Protein AF-A0A2E2UV35-F1 (afdb_monomer_lite)

Secondary structure (DSSP, 8-state):
-HHHHHHHHHHHHHHHH-----SHHHHHHHHHHHTT-STTTTHHHHHHHHHHHHHHHHHHHHHHHHHHHHHHHT-

Sequence (75 aa):
MKKVQIFLGCYFLSIFFSYSQCAMCRVVAESSQDAGGTIANGLNSGILYLMACPYILILSGLIWTYYRDKITIKN

pLDDT: mean 78.55, std 12.76, range [47.44, 96.75]

Foldseek 3Di:
DVVVVVVVVVVVVVVVVPPPPPPPLPVVLVVCVVVVHCSVPCVVVVVVVVVVVVVVVVVVVVVVVVVVVVVVVVD

Structure (mmCIF, N/CA/C/O backbone):
data_AF-A0A2E2UV35-F1
#
_entry.id   AF-A0A2E2UV35-F1
#
loop_
_atom_site.group_PDB
_atom_site.id
_atom_site.type_symbol
_atom_site.label_atom_id
_atom_site.label_alt_id
_atom_site.label_comp_id
_atom_site.label_asym_id
_atom_site.label_entity_id
_atom_site.label_seq_id
_atom_site.pdbx_PDB_ins_code
_atom_site.Cartn_x
_atom_site.Cartn_y
_atom_site.Cartn_z
_atom_site.occupancy
_atom_site.B_iso_or_equiv
_atom_site.auth_seq_id
_atom_site.auth_comp_id
_atom_site.auth_asym_id
_atom_site.auth_atom_id
_atom_site.pdbx_PDB_model_num
ATOM 1 N N . MET A 1 1 ? -1.004 -4.810 29.884 1.00 60.34 1 MET A N 1
ATOM 2 C CA . MET A 1 1 ? -0.144 -3.703 29.400 1.00 60.34 1 MET A CA 1
ATOM 3 C C . MET A 1 1 ? 1.154 -4.189 28.765 1.00 60.34 1 MET A C 1
ATOM 5 O O . MET A 1 1 ? 1.362 -3.885 27.603 1.00 60.34 1 MET A O 1
ATOM 9 N N . LYS A 1 2 ? 1.966 -5.022 29.435 1.00 74.12 2 LYS A N 1
ATOM 10 C CA . LYS A 1 2 ? 3.244 -5.526 28.884 1.00 74.12 2 LYS A CA 1
ATOM 11 C C . LYS A 1 2 ? 3.128 -6.207 27.508 1.00 74.12 2 LYS A C 1
ATOM 13 O O . LYS A 1 2 ? 3.931 -5.931 26.633 1.00 74.12 2 LYS A O 1
ATOM 18 N N . LYS A 1 3 ? 2.087 -7.019 27.275 1.00 74.12 3 LYS A N 1
ATOM 19 C CA . LYS A 1 3 ? 1.837 -7.672 25.969 1.00 74.12 3 LYS A CA 1
ATOM 20 C C . LYS A 1 3 ? 1.536 -6.672 24.843 1.00 74.12 3 LYS A C 1
ATOM 22 O O . LYS A 1 3 ? 1.999 -6.853 23.728 1.00 74.12 3 LYS A O 1
ATOM 27 N N . VAL A 1 4 ? 0.808 -5.599 25.160 1.00 86.25 4 VAL A N 1
ATOM 28 C CA . VAL A 1 4 ? 0.481 -4.517 24.215 1.00 86.25 4 VAL A CA 1
ATOM 29 C C . VAL A 1 4 ? 1.714 -3.657 23.940 1.00 86.25 4 VAL A C 1
ATOM 31 O O . VAL A 1 4 ? 1.946 -3.287 22.801 1.0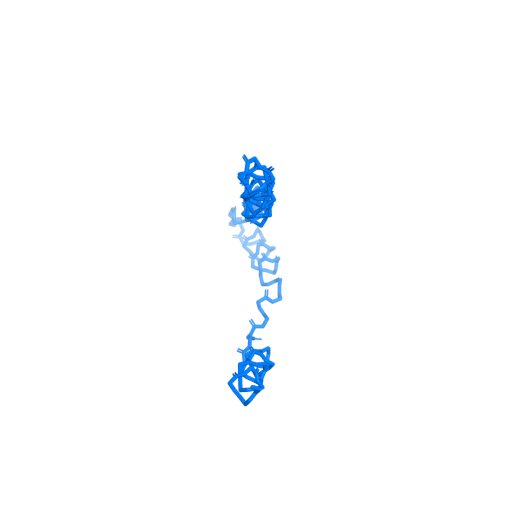0 86.25 4 VAL A O 1
ATOM 34 N N . GLN A 1 5 ? 2.545 -3.402 24.954 1.00 84.06 5 GLN A N 1
ATOM 35 C CA . GLN A 1 5 ? 3.816 -2.689 24.791 1.00 84.06 5 GLN A CA 1
ATOM 36 C C . GLN A 1 5 ? 4.823 -3.488 23.956 1.00 84.06 5 GLN A C 1
ATOM 38 O O . GLN A 1 5 ? 5.492 -2.910 23.108 1.00 84.06 5 GLN A O 1
ATOM 43 N N . ILE A 1 6 ? 4.893 -4.810 24.148 1.00 89.50 6 ILE A N 1
ATOM 44 C CA . ILE A 1 6 ? 5.698 -5.705 23.304 1.00 89.50 6 ILE A CA 1
ATOM 45 C C . ILE A 1 6 ? 5.173 -5.675 21.867 1.00 89.50 6 ILE A C 1
ATOM 47 O O . ILE A 1 6 ? 5.952 -5.498 20.941 1.00 89.50 6 ILE A O 1
ATOM 51 N N . PHE A 1 7 ? 3.855 -5.766 21.678 1.00 87.75 7 PHE A N 1
ATOM 52 C CA . PHE A 1 7 ? 3.242 -5.706 20.353 1.00 87.75 7 PHE A CA 1
ATOM 53 C C . PHE A 1 7 ? 3.501 -4.367 19.641 1.00 87.75 7 PHE A C 1
ATOM 55 O O . PHE A 1 7 ? 3.915 -4.364 18.485 1.00 87.75 7 PHE A O 1
ATOM 62 N N . LEU A 1 8 ? 3.344 -3.234 20.338 1.00 89.31 8 LEU A N 1
ATOM 63 C CA . LEU A 1 8 ? 3.679 -1.906 19.806 1.00 89.31 8 LEU A CA 1
ATOM 64 C C . LEU A 1 8 ? 5.175 -1.772 19.491 1.00 89.31 8 LEU A C 1
ATOM 66 O O . LEU A 1 8 ? 5.531 -1.189 18.471 1.00 89.31 8 LEU A O 1
ATOM 70 N N . GLY A 1 9 ? 6.046 -2.320 20.342 1.00 91.38 9 GLY A N 1
ATOM 71 C CA . GLY A 1 9 ? 7.492 -2.320 20.123 1.00 91.38 9 GLY A CA 1
ATOM 72 C C . GLY A 1 9 ? 7.895 -3.131 18.891 1.00 91.38 9 GLY A C 1
ATOM 73 O O . GLY A 1 9 ? 8.668 -2.650 18.066 1.00 91.38 9 GLY A O 1
ATOM 74 N N . CYS A 1 10 ? 7.327 -4.327 18.715 1.00 86.12 10 CYS A N 1
ATOM 75 C CA . CYS A 1 10 ? 7.536 -5.154 17.525 1.00 86.12 10 CYS A CA 1
ATOM 76 C C . CYS A 1 10 ? 7.005 -4.476 16.255 1.00 86.12 10 CYS A C 1
ATOM 78 O O . CYS A 1 10 ? 7.677 -4.501 15.226 1.00 86.12 10 CYS A O 1
ATOM 80 N N . TYR A 1 11 ? 5.835 -3.832 16.332 1.00 85.94 11 TYR A N 1
ATOM 81 C CA . TYR A 1 11 ? 5.277 -3.060 15.222 1.00 85.94 11 TYR A CA 1
ATOM 82 C C . TYR A 1 11 ? 6.210 -1.912 14.816 1.00 85.94 11 TYR A C 1
ATOM 84 O O . TYR A 1 11 ? 6.537 -1.774 13.642 1.00 85.94 11 TYR A O 1
ATOM 92 N N . PHE A 1 12 ? 6.729 -1.152 15.782 1.00 85.69 12 PHE A N 1
ATOM 93 C CA . PHE A 1 12 ? 7.672 -0.066 15.514 1.00 85.69 12 PHE A CA 1
ATOM 94 C C . PHE A 1 12 ? 8.998 -0.572 14.924 1.00 85.69 12 PHE A C 1
ATOM 96 O O . PHE A 1 12 ? 9.508 0.009 13.970 1.00 85.69 12 PHE A O 1
ATOM 103 N N . LEU A 1 13 ? 9.524 -1.699 15.419 1.00 86.50 13 LEU A N 1
ATOM 104 C CA . LEU A 1 13 ? 10.747 -2.313 14.894 1.00 86.50 13 LEU A CA 1
ATOM 105 C C . LEU A 1 13 ? 10.579 -2.799 13.443 1.00 86.50 13 LEU A C 1
ATOM 107 O O . LEU A 1 13 ? 11.503 -2.675 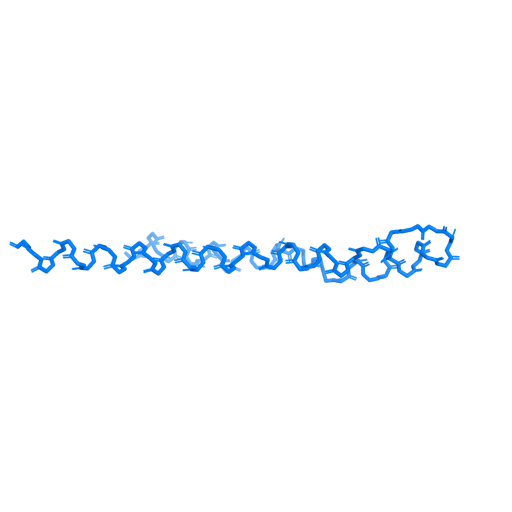12.643 1.00 86.50 13 LEU A O 1
ATOM 111 N N . SER A 1 14 ? 9.391 -3.290 13.075 1.00 82.94 14 SER A N 1
ATOM 112 C CA . SER A 1 14 ? 9.100 -3.752 11.709 1.00 82.94 14 SER A CA 1
ATOM 113 C C . SER A 1 14 ? 9.182 -2.646 10.647 1.00 82.94 14 SER A C 1
ATOM 115 O O . SER A 1 14 ? 9.466 -2.934 9.484 1.00 82.94 14 SER A O 1
ATOM 117 N N . ILE A 1 15 ? 9.009 -1.379 11.040 1.00 77.31 15 ILE A N 1
ATOM 118 C CA . ILE A 1 15 ? 9.134 -0.221 10.143 1.00 77.31 15 ILE A CA 1
ATOM 119 C C . ILE A 1 15 ? 10.594 -0.034 9.706 1.00 77.31 15 ILE A C 1
ATOM 121 O O . ILE A 1 15 ? 10.847 0.277 8.548 1.00 77.31 15 ILE A O 1
ATOM 125 N N . PHE A 1 16 ? 11.562 -0.289 10.593 1.00 75.31 16 PHE A N 1
ATOM 126 C CA . PHE A 1 16 ? 12.994 -0.151 10.284 1.00 75.31 16 PHE A CA 1
ATOM 127 C C . PHE A 1 16 ? 13.538 -1.280 9.405 1.00 75.31 16 PHE A C 1
ATOM 129 O O . PHE A 1 16 ? 14.490 -1.070 8.661 1.00 75.31 16 PHE A O 1
ATOM 136 N N . PHE A 1 17 ? 12.932 -2.467 9.480 1.00 70.06 17 PHE A N 1
ATOM 137 C CA . PHE A 1 17 ? 13.271 -3.611 8.625 1.00 70.06 17 PHE A CA 1
ATOM 138 C C . PHE A 1 17 ? 12.403 -3.704 7.368 1.00 70.06 17 PHE A C 1
ATOM 140 O O . PHE A 1 17 ? 12.626 -4.569 6.519 1.00 70.06 17 PHE A O 1
ATOM 147 N N . SER A 1 18 ? 11.427 -2.809 7.220 1.00 65.00 18 SER A N 1
ATOM 148 C CA . SER A 1 18 ? 10.695 -2.671 5.972 1.00 65.00 18 SER A CA 1
ATOM 149 C C . SER A 1 18 ? 11.603 -1.988 4.959 1.00 65.00 18 SER A C 1
ATOM 151 O O . SER A 1 18 ? 11.766 -0.770 4.969 1.00 65.00 18 SER A O 1
ATOM 153 N N . TYR A 1 19 ? 12.179 -2.777 4.052 1.00 61.69 19 TYR A N 1
ATOM 154 C CA . TYR A 1 19 ? 12.698 -2.244 2.800 1.00 61.69 19 TYR A CA 1
ATOM 155 C C . TYR A 1 19 ? 11.535 -1.568 2.086 1.00 61.69 19 TYR A C 1
ATOM 157 O O . TYR A 1 19 ? 10.651 -2.230 1.539 1.00 61.69 19 TYR A O 1
ATOM 165 N N . SER A 1 20 ? 11.505 -0.238 2.112 1.00 53.38 20 SER A N 1
ATOM 166 C CA . SER A 1 20 ? 10.577 0.494 1.277 1.00 53.38 20 SER A CA 1
ATOM 167 C C . SER A 1 20 ? 10.916 0.144 -0.172 1.00 53.38 20 SER A C 1
ATOM 169 O O . SER A 1 20 ? 11.952 0.568 -0.688 1.00 53.38 20 SER A O 1
ATOM 171 N N . GLN A 1 21 ? 10.053 -0.624 -0.838 1.00 47.44 21 GLN A N 1
ATOM 172 C CA . GLN A 1 21 ? 10.032 -0.749 -2.295 1.00 47.44 21 GLN A CA 1
ATOM 173 C C . GLN A 1 21 ? 9.516 0.585 -2.860 1.00 47.44 21 GLN A C 1
ATOM 175 O O . GLN A 1 21 ? 8.445 0.676 -3.452 1.00 47.44 21 GLN A O 1
ATOM 180 N N . CYS A 1 22 ? 10.238 1.668 -2.569 1.00 61.59 22 CYS A N 1
ATOM 181 C CA . CYS A 1 22 ? 9.949 3.004 -3.048 1.00 61.59 22 CYS A CA 1
ATOM 182 C C . CYS A 1 22 ? 10.133 2.991 -4.562 1.00 61.59 22 CYS A C 1
ATOM 184 O O . CYS A 1 22 ? 11.253 2.938 -5.053 1.00 61.59 22 CYS A O 1
ATOM 186 N N . ALA A 1 23 ? 9.013 2.982 -5.284 1.00 58.06 23 ALA A N 1
ATOM 187 C CA . ALA A 1 23 ? 8.893 3.265 -6.713 1.00 58.06 23 ALA A CA 1
ATOM 188 C C . ALA A 1 23 ? 9.906 2.575 -7.652 1.00 58.06 23 ALA A C 1
ATOM 190 O O . ALA A 1 23 ? 10.195 3.101 -8.727 1.00 58.06 23 ALA A O 1
ATOM 191 N N . MET A 1 24 ? 10.374 1.366 -7.325 1.00 55.25 24 MET A N 1
ATOM 192 C CA . MET A 1 24 ? 11.149 0.563 -8.279 1.00 55.25 24 MET A CA 1
ATOM 193 C C . MET A 1 24 ? 10.331 0.293 -9.553 1.00 55.25 24 MET A C 1
ATOM 195 O O . MET A 1 24 ? 10.882 0.239 -10.646 1.00 55.25 24 MET A O 1
ATOM 199 N N . CYS A 1 25 ? 8.999 0.231 -9.430 1.00 62.09 25 CYS A N 1
ATOM 200 C CA . CYS A 1 25 ? 8.088 0.040 -10.555 1.00 62.09 25 CYS A CA 1
ATOM 201 C C . CYS A 1 25 ? 8.232 1.120 -11.634 1.00 62.09 25 CYS A C 1
ATOM 203 O O . CYS A 1 25 ? 8.062 0.805 -12.803 1.00 62.09 25 CYS A O 1
ATOM 205 N N . ARG A 1 26 ? 8.555 2.372 -11.271 1.00 62.22 26 ARG A N 1
ATOM 206 C CA . ARG A 1 26 ? 8.694 3.456 -12.254 1.00 62.22 26 ARG A CA 1
ATOM 207 C C . ARG A 1 26 ? 9.993 3.329 -13.041 1.00 62.22 26 ARG A C 1
ATOM 209 O O . ARG A 1 26 ? 9.949 3.300 -14.261 1.00 62.22 26 ARG A O 1
ATOM 216 N N . VAL A 1 27 ? 11.122 3.181 -12.349 1.00 65.00 27 VAL A N 1
ATOM 217 C CA . VAL A 1 27 ? 12.444 3.052 -12.987 1.00 65.00 27 VAL A CA 1
ATOM 218 C C . VAL A 1 27 ? 12.532 1.768 -13.816 1.00 65.00 27 VAL A C 1
ATOM 220 O O . VAL A 1 27 ? 13.072 1.781 -14.918 1.00 65.00 27 VAL A O 1
ATOM 223 N N . VAL A 1 28 ? 11.958 0.661 -13.333 1.00 69.44 28 VAL A N 1
ATOM 224 C CA . VAL A 1 28 ? 11.899 -0.607 -14.079 1.00 69.44 28 VAL A CA 1
ATOM 225 C C . VAL A 1 28 ? 10.957 -0.505 -15.279 1.00 69.44 28 VAL A C 1
ATOM 227 O O . VAL A 1 28 ? 11.292 -1.021 -16.338 1.00 69.44 28 VAL A O 1
ATOM 230 N N . ALA A 1 29 ? 9.813 0.176 -15.163 1.00 69.19 29 ALA A N 1
ATOM 231 C CA . ALA A 1 29 ? 8.919 0.389 -16.301 1.00 69.19 29 ALA A CA 1
ATOM 232 C C . ALA A 1 29 ? 9.545 1.294 -17.375 1.00 69.19 29 ALA A C 1
ATOM 234 O O . ALA A 1 29 ? 9.498 0.927 -18.545 1.00 69.19 29 ALA A O 1
ATOM 235 N N . GLU A 1 30 ? 10.165 2.415 -16.987 1.00 70.06 30 GLU A N 1
ATOM 236 C CA . GLU A 1 30 ? 10.848 3.345 -17.903 1.00 70.06 30 GLU A CA 1
ATOM 237 C C . GLU A 1 30 ? 12.028 2.648 -18.609 1.00 70.06 30 GLU A C 1
ATOM 239 O O . GLU A 1 30 ? 12.060 2.595 -19.835 1.00 70.06 30 GLU A O 1
ATOM 244 N N . SER A 1 31 ? 12.916 1.976 -17.865 1.00 71.81 31 SER A N 1
ATOM 245 C CA . SER A 1 31 ? 14.038 1.214 -18.451 1.00 71.81 31 SER A CA 1
ATOM 246 C C . SER A 1 31 ? 13.598 0.034 -19.321 1.00 71.81 31 SER A C 1
ATOM 248 O O . SER A 1 31 ? 14.250 -0.274 -20.318 1.00 71.81 31 SER A O 1
ATOM 250 N N . SER A 1 32 ? 12.482 -0.617 -18.982 1.00 72.00 32 SER A N 1
ATOM 251 C CA . SER A 1 32 ? 11.903 -1.655 -19.835 1.00 72.00 32 SER A CA 1
ATOM 252 C C . SER A 1 32 ? 11.360 -1.054 -21.123 1.00 72.00 32 SER A C 1
ATOM 254 O O . SER A 1 32 ? 11.579 -1.634 -22.176 1.00 72.00 32 SER A O 1
ATOM 256 N N . GLN A 1 33 ? 10.683 0.094 -21.062 1.00 72.88 33 GLN A N 1
ATOM 257 C CA . GLN A 1 33 ? 10.114 0.756 -22.233 1.00 72.88 33 GLN A CA 1
ATOM 258 C C . GLN A 1 33 ? 11.198 1.291 -23.180 1.00 72.88 33 GLN A C 1
ATOM 260 O O . GLN A 1 33 ? 11.092 1.083 -24.388 1.00 72.88 33 GLN A O 1
ATOM 265 N N . ASP A 1 34 ? 12.271 1.875 -22.642 1.00 74.88 34 ASP A N 1
ATOM 266 C CA . ASP A 1 34 ? 13.433 2.335 -23.417 1.00 74.88 34 ASP A CA 1
ATOM 267 C C . ASP A 1 34 ? 14.191 1.170 -24.081 1.00 74.88 34 ASP A C 1
ATOM 269 O O . ASP A 1 34 ? 14.755 1.320 -25.165 1.00 74.88 34 ASP A O 1
ATOM 273 N N . ALA A 1 35 ? 14.153 -0.021 -23.474 1.00 77.75 35 ALA A N 1
ATOM 274 C CA . ALA A 1 35 ? 14.677 -1.262 -24.046 1.00 77.75 35 ALA A CA 1
ATOM 275 C C . ALA A 1 35 ? 13.687 -1.981 -24.996 1.00 77.75 35 ALA A C 1
ATOM 277 O O . ALA A 1 35 ? 13.967 -3.095 -25.441 1.00 77.75 35 ALA A O 1
ATOM 278 N N . GLY A 1 36 ? 12.528 -1.378 -25.305 1.00 73.69 36 GLY A N 1
ATOM 279 C CA . GLY A 1 36 ? 11.494 -1.943 -26.188 1.00 73.69 36 GLY A CA 1
ATOM 280 C C . GLY A 1 36 ? 10.535 -2.946 -25.526 1.00 73.69 36 GLY A C 1
ATOM 281 O O . GLY A 1 36 ? 9.746 -3.602 -26.204 1.00 73.69 36 GLY A O 1
ATOM 282 N N . GLY A 1 37 ? 10.590 -3.086 -24.205 1.00 71.56 37 GLY A N 1
ATOM 283 C CA . GLY A 1 37 ? 9.728 -3.937 -23.389 1.00 71.56 37 GLY A CA 1
ATOM 284 C C . GLY A 1 37 ? 8.367 -3.309 -23.063 1.00 71.56 37 GLY A C 1
ATOM 285 O O . GLY A 1 37 ? 8.203 -2.099 -22.950 1.00 71.56 37 GLY A O 1
ATOM 286 N N . THR A 1 38 ? 7.359 -4.155 -22.854 1.00 74.31 38 THR A N 1
ATOM 287 C CA . THR A 1 38 ? 5.954 -3.744 -22.672 1.00 74.31 38 THR A CA 1
ATOM 288 C C . THR A 1 38 ? 5.529 -3.588 -21.211 1.00 74.31 38 THR A C 1
ATOM 290 O O . THR A 1 38 ? 4.342 -3.445 -20.942 1.00 74.31 38 THR A O 1
ATOM 293 N N . ILE A 1 39 ? 6.459 -3.632 -20.253 1.00 71.12 39 ILE A N 1
ATOM 294 C CA . ILE A 1 39 ? 6.161 -3.628 -18.805 1.00 71.12 39 ILE A CA 1
ATOM 295 C C . ILE A 1 39 ? 5.459 -2.333 -18.358 1.00 71.12 39 ILE A C 1
ATOM 297 O O . ILE A 1 39 ? 4.657 -2.350 -17.426 1.00 71.12 39 ILE A O 1
ATOM 301 N N . ALA A 1 40 ? 5.701 -1.218 -19.050 1.00 68.19 40 ALA A N 1
ATOM 302 C CA . ALA A 1 40 ? 4.985 0.034 -18.817 1.00 68.19 40 ALA A CA 1
ATOM 303 C C . ALA A 1 40 ? 3.511 -0.013 -19.278 1.00 68.19 40 ALA A C 1
ATOM 305 O O . ALA A 1 40 ? 2.662 0.693 -18.724 1.00 68.19 40 ALA A O 1
ATOM 306 N N . ASN A 1 41 ? 3.175 -0.868 -20.252 1.00 74.19 41 ASN A N 1
ATOM 307 C CA 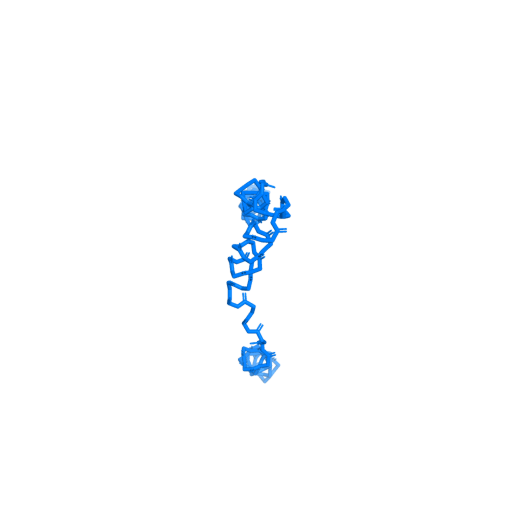. ASN A 1 41 ? 1.807 -1.004 -20.746 1.00 74.19 41 ASN A CA 1
ATOM 308 C C . ASN A 1 41 ? 0.949 -1.723 -19.698 1.00 74.19 41 ASN A C 1
ATOM 310 O O . ASN A 1 41 ? 1.148 -2.897 -19.402 1.00 74.19 41 ASN A O 1
ATOM 314 N N . GLY A 1 42 ? -0.036 -1.014 -19.145 1.00 75.19 42 GLY A N 1
ATOM 315 C CA . GLY A 1 42 ? -0.963 -1.562 -18.149 1.00 75.19 42 GLY A CA 1
ATOM 316 C C . GLY A 1 42 ? -0.558 -1.339 -16.689 1.00 75.19 42 GLY A C 1
ATOM 317 O O . GLY A 1 42 ? -1.296 -1.757 -15.797 1.00 75.19 42 GLY A O 1
ATOM 318 N N . LEU A 1 43 ? 0.539 -0.619 -16.415 1.00 78.19 43 LEU A N 1
ATOM 319 C CA . LEU A 1 43 ? 0.956 -0.285 -15.047 1.00 78.19 43 LEU A CA 1
ATOM 320 C C . LEU A 1 43 ? -0.138 0.476 -14.272 1.00 78.19 43 LEU A C 1
ATOM 322 O O . LEU A 1 43 ? -0.433 0.132 -13.129 1.00 78.19 43 LEU A O 1
ATOM 326 N N . ASN A 1 44 ? -0.801 1.449 -14.910 1.00 80.56 44 ASN A N 1
ATOM 327 C CA . ASN A 1 44 ? -1.926 2.177 -14.304 1.00 80.56 44 ASN A CA 1
ATOM 328 C C . ASN A 1 44 ? -3.096 1.250 -13.940 1.00 80.56 44 ASN A C 1
ATOM 330 O O . ASN A 1 44 ? -3.692 1.407 -12.876 1.00 80.56 44 ASN A O 1
ATOM 334 N N . SER A 1 45 ? -3.391 0.247 -14.770 1.00 84.19 45 SER A N 1
ATOM 335 C CA . SER A 1 45 ? -4.419 -0.755 -14.465 1.00 84.19 45 SER A CA 1
ATOM 336 C C . SER A 1 45 ? -4.019 -1.627 -13.273 1.00 84.19 45 SER A C 1
ATOM 338 O O . SER A 1 45 ? -4.858 -1.936 -12.431 1.00 84.19 45 SER A O 1
ATOM 340 N N . GLY A 1 46 ? -2.732 -1.972 -13.155 1.00 81.69 46 GLY A N 1
ATOM 341 C CA . GLY A 1 46 ? -2.187 -2.686 -11.998 1.00 81.69 46 GLY A CA 1
ATOM 342 C C . GLY A 1 46 ? -2.275 -1.879 -10.699 1.00 81.69 46 GLY A C 1
ATOM 343 O O . GLY A 1 46 ? -2.676 -2.419 -9.670 1.00 81.69 46 GLY A O 1
ATOM 344 N N . ILE A 1 47 ? -1.973 -0.576 -10.743 1.00 83.12 47 ILE A N 1
ATOM 345 C CA . ILE A 1 47 ? -2.120 0.328 -9.589 1.00 83.12 47 ILE A CA 1
ATOM 346 C C . ILE A 1 47 ? -3.583 0.378 -9.143 1.00 83.12 47 ILE A C 1
ATOM 348 O O . ILE A 1 47 ? -3.866 0.176 -7.964 1.00 83.12 47 ILE A O 1
ATOM 352 N N . LEU A 1 48 ? -4.520 0.578 -10.076 1.00 84.62 48 LEU A N 1
ATOM 353 C CA . LEU A 1 48 ? -5.952 0.590 -9.767 1.00 84.62 48 LEU A CA 1
ATOM 354 C C . LEU A 1 48 ? -6.430 -0.748 -9.180 1.00 84.62 48 LEU A C 1
ATOM 356 O O . LEU A 1 48 ? -7.193 -0.751 -8.215 1.00 84.62 48 LEU A O 1
ATOM 360 N N . TYR A 1 49 ? -5.944 -1.876 -9.705 1.00 86.38 49 TYR A N 1
ATOM 361 C CA . TYR A 1 49 ? -6.253 -3.206 -9.175 1.00 86.38 49 TYR A CA 1
ATOM 362 C C . TYR A 1 49 ? -5.762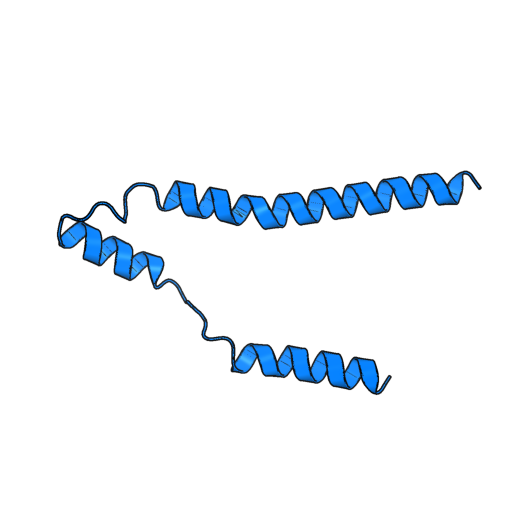 -3.385 -7.731 1.00 86.38 49 TYR A C 1
ATOM 364 O O . TYR A 1 49 ? -6.520 -3.822 -6.866 1.00 86.38 49 TYR A O 1
ATOM 372 N N . LEU A 1 50 ? -4.516 -2.999 -7.435 1.00 84.62 50 LEU A N 1
ATOM 373 C CA . LEU A 1 50 ? -3.956 -3.094 -6.083 1.00 84.62 50 LEU A CA 1
ATOM 374 C C . LEU A 1 50 ? -4.642 -2.132 -5.104 1.00 84.62 50 LEU A C 1
ATOM 376 O O . LEU A 1 50 ? -4.883 -2.499 -3.954 1.00 84.62 50 LEU A O 1
ATOM 380 N N . MET A 1 51 ? -5.009 -0.930 -5.561 1.00 88.62 51 MET A N 1
ATOM 381 C CA . MET A 1 51 ? -5.766 0.032 -4.759 1.00 88.62 51 MET A CA 1
ATOM 382 C C . MET A 1 51 ? -7.189 -0.437 -4.445 1.00 88.62 51 MET A C 1
ATOM 384 O O . MET A 1 51 ? -7.726 -0.034 -3.420 1.00 88.62 51 MET A O 1
ATOM 388 N N . ALA A 1 52 ? -7.803 -1.311 -5.247 1.00 93.19 52 ALA A N 1
ATOM 389 C CA . ALA A 1 52 ? -9.140 -1.830 -4.949 1.00 93.19 52 ALA A CA 1
ATOM 390 C C . ALA A 1 52 ? -9.189 -2.621 -3.625 1.00 93.19 52 ALA A C 1
ATOM 392 O O . ALA A 1 52 ? -10.175 -2.548 -2.891 1.00 93.19 52 ALA A O 1
ATOM 393 N N . CYS A 1 53 ? -8.111 -3.337 -3.287 1.00 94.50 53 CYS A N 1
ATOM 394 C CA . CYS A 1 53 ? -8.030 -4.180 -2.094 1.00 94.50 53 CYS A CA 1
ATOM 395 C C . CYS A 1 53 ? -8.296 -3.422 -0.770 1.00 94.50 53 CYS A C 1
ATOM 397 O O . CYS A 1 53 ? -9.220 -3.812 -0.047 1.00 94.50 53 CYS A O 1
ATOM 399 N N . PRO A 1 54 ? -7.586 -2.321 -0.433 1.00 90.69 54 PRO A N 1
ATOM 400 C CA . PRO A 1 54 ? -7.859 -1.575 0.796 1.00 90.69 54 PRO A CA 1
ATOM 401 C C . PRO A 1 54 ? -9.280 -0.994 0.852 1.00 90.69 54 PRO A C 1
ATOM 403 O O . PRO A 1 54 ? -9.877 -0.982 1.927 1.00 90.69 54 PRO A O 1
ATOM 406 N N . TYR A 1 55 ? -9.867 -0.575 -0.276 1.00 93.00 55 TYR A N 1
ATOM 407 C CA . TYR A 1 55 ? -11.248 -0.075 -0.286 1.00 93.00 55 TYR A CA 1
ATOM 408 C C . TYR A 1 55 ? -12.270 -1.171 0.040 1.00 93.00 55 TYR A C 1
ATOM 410 O O . TYR A 1 55 ? -13.187 -0.934 0.827 1.00 93.00 55 TYR A O 1
ATOM 418 N N . ILE A 1 56 ? -12.095 -2.382 -0.500 1.00 96.44 56 ILE A N 1
ATOM 419 C CA . ILE A 1 56 ? -12.967 -3.533 -0.207 1.00 96.44 56 ILE A CA 1
ATOM 420 C C . ILE A 1 56 ? -12.860 -3.935 1.271 1.00 96.44 56 ILE A C 1
ATOM 422 O O . ILE A 1 56 ? -13.870 -4.223 1.919 1.00 96.44 56 ILE A O 1
ATOM 426 N N . LEU A 1 57 ? -11.649 -3.916 1.833 1.00 94.94 57 LEU A N 1
ATOM 427 C CA . LEU A 1 57 ? -11.429 -4.221 3.247 1.00 94.94 57 LEU A CA 1
ATOM 428 C C . LEU A 1 57 ? -12.119 -3.206 4.166 1.00 94.94 57 LEU A C 1
ATOM 430 O O . LEU A 1 57 ? -12.809 -3.602 5.103 1.00 94.94 57 LEU A O 1
ATOM 434 N N . ILE A 1 58 ? -12.005 -1.908 3.874 1.00 95.88 58 ILE A N 1
ATOM 435 C CA . ILE A 1 58 ? -12.688 -0.864 4.651 1.00 95.88 58 ILE A CA 1
ATOM 436 C C . ILE A 1 58 ? -14.208 -1.022 4.542 1.00 95.88 58 ILE A C 1
ATOM 438 O O . ILE A 1 58 ? -14.901 -1.016 5.559 1.00 95.88 58 ILE A O 1
ATOM 442 N N . LEU A 1 59 ? -14.730 -1.213 3.326 1.00 96.75 59 LEU A N 1
ATOM 443 C CA . LEU A 1 59 ? -16.164 -1.375 3.095 1.00 96.75 59 LEU A CA 1
ATOM 444 C C . LEU A 1 59 ? -16.727 -2.587 3.849 1.00 96.75 59 LEU A C 1
ATOM 446 O O . LEU A 1 59 ? -17.747 -2.471 4.526 1.00 96.75 59 LEU A O 1
ATOM 450 N N . SER A 1 60 ? -16.052 -3.737 3.782 1.00 95.44 60 SER A N 1
ATOM 451 C CA . SER A 1 60 ? -16.484 -4.946 4.494 1.00 95.44 60 SER A CA 1
ATOM 452 C C . SER A 1 60 ? -16.435 -4.777 6.017 1.00 95.44 60 SER A C 1
ATOM 454 O O . SER A 1 60 ? -17.364 -5.207 6.702 1.00 95.44 60 SER A O 1
ATOM 456 N N . GLY A 1 61 ? -15.424 -4.078 6.545 1.00 95.81 61 GLY A N 1
ATOM 457 C CA . GLY A 1 61 ? -15.342 -3.716 7.961 1.00 95.81 61 GLY A CA 1
ATOM 458 C C . GLY A 1 61 ? -16.510 -2.840 8.420 1.00 95.81 61 GLY A C 1
ATOM 459 O O . GLY A 1 61 ? -17.143 -3.150 9.427 1.00 95.81 61 GLY A O 1
ATOM 460 N N . LEU A 1 62 ? -16.845 -1.795 7.656 1.00 95.62 62 LEU A N 1
ATOM 461 C CA . LEU A 1 62 ? -17.965 -0.895 7.961 1.00 95.62 62 LEU A CA 1
ATOM 462 C C . LEU A 1 62 ? -19.320 -1.610 7.919 1.00 95.62 62 LEU A C 1
ATOM 464 O O . LEU A 1 62 ? -20.168 -1.406 8.790 1.00 95.62 62 LEU A O 1
ATOM 468 N N . ILE A 1 63 ? -19.518 -2.474 6.920 1.00 96.00 63 ILE A N 1
ATOM 469 C CA . ILE A 1 63 ? -20.725 -3.296 6.798 1.00 96.00 63 ILE A CA 1
ATOM 470 C C . ILE A 1 63 ? -20.848 -4.228 8.009 1.00 96.00 63 ILE A C 1
ATOM 472 O O . ILE A 1 63 ? -21.916 -4.316 8.618 1.00 96.00 63 ILE A O 1
ATOM 476 N N . TRP A 1 64 ? -19.753 -4.887 8.400 1.00 95.12 64 TRP A N 1
ATOM 477 C CA . TRP A 1 64 ? -19.728 -5.754 9.575 1.00 95.12 64 TRP A CA 1
ATOM 478 C C . TRP A 1 64 ? -20.097 -4.996 10.852 1.00 95.12 64 TRP A C 1
ATOM 480 O O . TRP A 1 64 ? -20.934 -5.468 11.623 1.00 95.12 64 TRP A O 1
ATOM 490 N N . THR A 1 65 ? -19.484 -3.832 11.102 1.00 94.19 65 THR A N 1
ATOM 491 C CA . THR A 1 65 ? -19.772 -3.038 12.308 1.00 94.19 65 THR A CA 1
ATOM 492 C C . THR A 1 65 ? -21.222 -2.576 12.330 1.00 94.19 65 THR A C 1
ATOM 494 O O . THR A 1 65 ? -21.896 -2.761 13.338 1.00 94.19 65 THR A O 1
ATOM 497 N N . TYR A 1 66 ? -21.744 -2.105 11.195 1.00 94.00 66 TYR A N 1
ATOM 498 C CA . TYR A 1 66 ? -23.136 -1.676 11.084 1.00 94.00 66 TYR A CA 1
ATOM 499 C C . TYR A 1 66 ? -24.128 -2.799 11.423 1.00 94.00 66 TYR A C 1
ATOM 501 O O . TYR A 1 66 ? -25.064 -2.594 12.200 1.00 94.00 66 TYR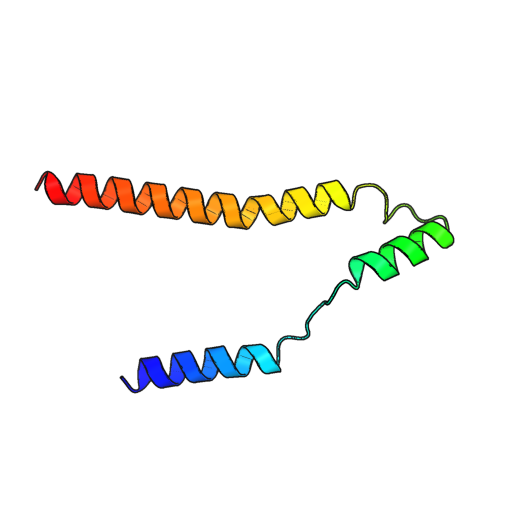 A O 1
ATOM 509 N N . TYR A 1 67 ? -23.929 -4.006 10.879 1.00 93.75 67 TYR A N 1
ATOM 510 C CA . TYR A 1 67 ? -24.809 -5.138 11.181 1.00 93.75 67 TYR A CA 1
ATOM 511 C C . TYR A 1 67 ? -24.661 -5.633 12.621 1.00 93.75 67 TYR A C 1
ATOM 513 O O . TYR A 1 67 ? -25.662 -5.997 13.240 1.00 93.75 67 TYR A O 1
ATOM 521 N N . ARG A 1 68 ? -23.448 -5.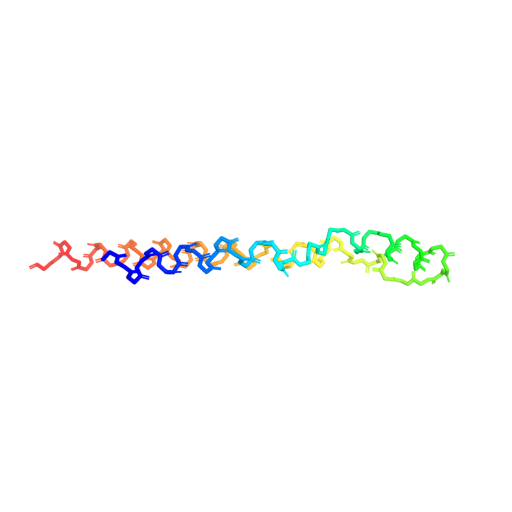607 13.187 1.00 89.81 68 ARG A N 1
ATOM 522 C CA . ARG A 1 68 ? -23.224 -5.967 14.594 1.00 89.81 68 ARG A CA 1
ATOM 523 C C . ARG A 1 68 ? -23.977 -5.021 15.540 1.00 89.81 68 ARG A C 1
ATOM 525 O O . ARG A 1 68 ? -24.607 -5.488 16.491 1.00 89.81 68 ARG A O 1
ATOM 532 N N . ASP A 1 69 ? -23.972 -3.724 15.247 1.00 81.25 69 ASP A N 1
ATOM 533 C CA . ASP A 1 69 ? -24.679 -2.717 16.046 1.00 81.25 69 ASP A CA 1
ATOM 534 C C . ASP A 1 69 ? -26.201 -2.902 15.950 1.00 81.25 69 ASP A C 1
ATOM 536 O O . ASP A 1 69 ? -26.906 -2.859 16.959 1.00 81.25 69 ASP A O 1
ATOM 540 N N . LYS A 1 70 ? -26.721 -3.208 14.752 1.00 76.12 70 LYS A N 1
ATOM 541 C CA . LYS A 1 70 ? -28.146 -3.524 14.550 1.00 76.12 70 LYS A CA 1
ATOM 542 C C . LYS A 1 70 ? -28.596 -4.778 15.302 1.00 76.12 70 LYS A C 1
ATOM 544 O O . LYS A 1 70 ? -29.711 -4.795 15.816 1.00 76.12 70 LYS A O 1
ATOM 549 N N . ILE A 1 71 ? -27.758 -5.813 15.363 1.00 73.56 71 ILE A N 1
ATOM 550 C CA . ILE A 1 71 ? -28.049 -7.047 16.110 1.00 73.56 71 ILE A CA 1
ATOM 551 C C . ILE A 1 71 ? -28.054 -6.778 17.621 1.00 73.56 71 ILE A C 1
ATOM 553 O O . ILE A 1 71 ? -28.915 -7.294 18.323 1.00 73.56 71 ILE A O 1
ATOM 557 N N . THR A 1 72 ? -27.142 -5.934 18.111 1.00 64.75 72 THR A N 1
ATOM 558 C CA . THR A 1 72 ? -27.018 -5.625 19.546 1.00 64.75 72 THR A CA 1
ATOM 559 C C . THR A 1 72 ? -28.154 -4.736 20.059 1.00 64.75 72 THR A C 1
ATOM 561 O O . THR A 1 72 ? -28.634 -4.964 21.157 1.00 64.75 72 THR A O 1
ATOM 564 N N . ILE A 1 73 ? -28.629 -3.758 19.276 1.00 63.69 73 ILE A N 1
ATOM 565 C CA . ILE A 1 73 ? -29.746 -2.876 19.685 1.00 63.69 73 ILE A CA 1
ATOM 566 C C . ILE A 1 73 ? -31.101 -3.605 19.700 1.00 63.69 73 ILE A C 1
ATOM 568 O O . ILE A 1 73 ? -32.040 -3.159 20.355 1.00 63.69 73 ILE A O 1
ATOM 572 N N . LYS A 1 74 ? -31.236 -4.711 18.960 1.00 58.47 74 LYS A N 1
ATOM 573 C CA . LYS A 1 74 ? -32.492 -5.469 18.879 1.00 58.47 74 LYS A CA 1
ATOM 574 C C . LYS A 1 74 ? -32.669 -6.484 20.025 1.00 58.47 74 LYS A C 1
ATOM 576 O O . LYS A 1 74 ? -33.728 -7.104 20.095 1.00 58.47 74 LYS A O 1
ATOM 581 N N . ASN A 1 75 ? -31.660 -6.676 20.873 1.00 51.47 75 ASN A N 1
ATOM 582 C CA . ASN A 1 75 ? -31.632 -7.669 21.952 1.00 51.47 75 ASN A CA 1
ATOM 583 C C . ASN A 1 75 ? -31.636 -6.987 23.324 1.00 51.47 75 ASN A C 1
ATOM 585 O O . ASN A 1 75 ? -32.140 -7.615 24.278 1.00 51.47 75 ASN A O 1
#

Radius of gyration: 20.82 Å; chains: 1; bounding box: 47×11×56 Å